Protein AF-A0A147EUK7-F1 (afdb_monomer_lite)

Secondary structure (DSSP, 8-state):
-PPP----EE---S-HHHHHHHHHHH-----SSS----EEEETTTEEEE--SSHHHHHHHHHHHHHHHHHHHHT-

Structure (mmCIF, N/CA/C/O backbone):
data_AF-A0A147EUK7-F1
#
_entry.id   AF-A0A147EUK7-F1
#
loop_
_atom_site.group_PDB
_atom_site.id
_atom_site.type_symbol
_atom_site.label_atom_id
_atom_site.label_alt_id
_atom_site.label_comp_id
_atom_site.label_asym_id
_atom_site.label_entity_id
_atom_site.label_seq_id
_atom_site.pdbx_PDB_ins_code
_atom_site.Cartn_x
_atom_site.Cartn_y
_atom_site.Cartn_z
_atom_site.occupancy
_atom_site.B_iso_or_equiv
_atom_site.auth_seq_id
_atom_site.auth_comp_id
_atom_site.auth_asym_id
_atom_site.auth_atom_id
_atom_site.pdbx_PDB_model_num
ATOM 1 N N . GLU A 1 1 ? -19.386 13.572 10.400 1.00 58.31 1 GLU A N 1
ATOM 2 C CA . GLU A 1 1 ? -19.474 12.522 9.363 1.00 58.31 1 GLU A CA 1
ATOM 3 C C . GLU A 1 1 ? -18.324 11.547 9.549 1.00 58.31 1 GLU A C 1
ATOM 5 O O . GLU A 1 1 ? -17.304 11.950 10.098 1.00 58.31 1 GLU A O 1
ATOM 10 N N . ALA A 1 2 ? -18.490 10.278 9.175 1.00 68.12 2 ALA A N 1
ATOM 11 C CA . ALA A 1 2 ? -17.382 9.327 9.205 1.00 68.12 2 ALA A CA 1
ATOM 12 C C . ALA A 1 2 ? -16.425 9.631 8.043 1.00 68.12 2 ALA A C 1
ATOM 14 O O . ALA A 1 2 ? -16.868 9.781 6.905 1.00 68.12 2 ALA A O 1
A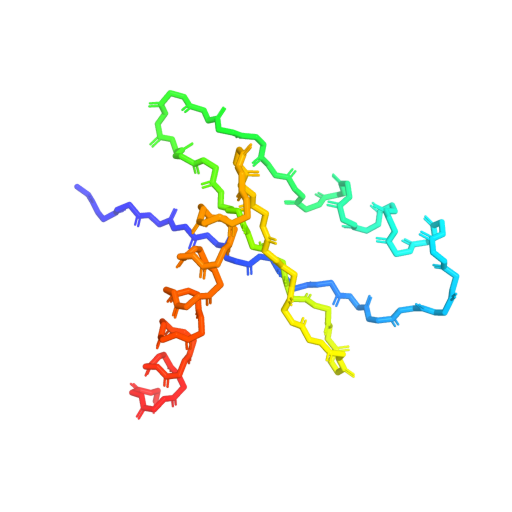TOM 15 N N . ILE A 1 3 ? -15.128 9.738 8.331 1.00 69.44 3 ILE A N 1
ATOM 16 C C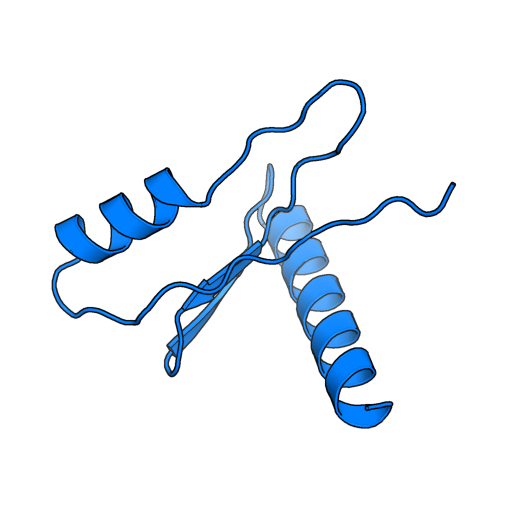A . ILE A 1 3 ? -14.098 9.864 7.297 1.00 69.44 3 ILE A CA 1
ATOM 17 C C . ILE A 1 3 ? -13.947 8.489 6.644 1.00 69.44 3 ILE A C 1
ATOM 19 O O . ILE A 1 3 ? -13.563 7.529 7.311 1.00 69.44 3 ILE A O 1
ATOM 23 N N . ASN A 1 4 ? -14.254 8.400 5.351 1.00 76.62 4 ASN A N 1
ATOM 24 C CA . ASN A 1 4 ? -14.057 7.185 4.568 1.00 76.62 4 ASN A CA 1
ATOM 25 C C . ASN A 1 4 ? -12.702 7.249 3.861 1.00 76.62 4 ASN A C 1
ATOM 27 O O . ASN A 1 4 ? -12.424 8.195 3.128 1.00 76.62 4 ASN A O 1
ATOM 31 N N . PHE A 1 5 ? -11.885 6.218 4.048 1.00 82.62 5 PHE A N 1
ATOM 32 C CA . PHE A 1 5 ? -10.630 6.023 3.329 1.00 82.62 5 PHE A CA 1
ATOM 33 C C . PHE A 1 5 ? -10.667 4.683 2.593 1.00 82.62 5 PHE A C 1
ATOM 35 O O . PHE A 1 5 ? -11.320 3.736 3.030 1.00 82.62 5 PHE A O 1
ATOM 42 N N . THR A 1 6 ? -9.980 4.610 1.454 1.00 90.69 6 THR A N 1
ATOM 43 C CA . THR A 1 6 ? -9.914 3.402 0.622 1.00 90.69 6 THR A CA 1
ATOM 44 C C . THR A 1 6 ? -8.465 2.966 0.502 1.00 90.69 6 THR A C 1
ATOM 46 O O . THR A 1 6 ? -7.627 3.758 0.083 1.00 90.69 6 THR A O 1
ATOM 49 N N . ILE A 1 7 ? -8.180 1.708 0.842 1.00 93.69 7 ILE A N 1
ATOM 50 C CA . ILE A 1 7 ? -6.902 1.072 0.510 1.00 93.69 7 ILE A CA 1
ATOM 51 C C . ILE A 1 7 ? -7.054 0.481 -0.902 1.00 93.69 7 ILE A C 1
ATOM 53 O O . ILE A 1 7 ? -7.873 -0.428 -1.076 1.00 93.69 7 ILE A O 1
ATOM 57 N N . PRO A 1 8 ? -6.341 0.995 -1.920 1.00 95.00 8 PRO A N 1
ATOM 58 C CA . PRO A 1 8 ? -6.480 0.518 -3.289 1.00 95.00 8 PRO A CA 1
ATOM 59 C C . PRO A 1 8 ? -5.975 -0.920 -3.446 1.00 95.00 8 PRO A C 1
ATOM 61 O O . PRO A 1 8 ? -4.982 -1.324 -2.837 1.00 95.00 8 PRO A O 1
ATOM 64 N N . VAL A 1 9 ? -6.651 -1.676 -4.313 1.00 96.94 9 VAL A N 1
ATOM 65 C CA . VAL A 1 9 ? -6.230 -3.009 -4.753 1.00 96.94 9 VAL A CA 1
ATOM 66 C C . VAL A 1 9 ? -6.027 -2.974 -6.262 1.00 96.94 9 VAL A C 1
ATOM 68 O O . VAL A 1 9 ? -6.985 -2.736 -6.997 1.00 96.94 9 VAL A O 1
ATOM 71 N N . ILE A 1 10 ? -4.807 -3.237 -6.726 1.00 98.12 10 ILE A N 1
ATOM 72 C CA . ILE A 1 10 ? -4.495 -3.387 -8.153 1.00 98.12 10 ILE A CA 1
ATOM 73 C C . ILE A 1 10 ? -4.252 -4.854 -8.502 1.00 98.12 10 ILE A C 1
ATOM 75 O O . ILE A 1 10 ? -4.009 -5.697 -7.635 1.00 98.12 10 ILE A O 1
ATOM 79 N N . ARG A 1 11 ? -4.348 -5.187 -9.790 1.00 98.19 11 ARG A N 1
ATOM 80 C CA . ARG A 1 11 ? -4.061 -6.540 -10.282 1.00 98.19 11 ARG A CA 1
ATOM 81 C C . ARG A 1 11 ? -2.542 -6.753 -10.282 1.00 98.19 11 ARG A C 1
ATOM 83 O O . ARG A 1 11 ? -1.802 -5.833 -10.598 1.00 98.19 11 ARG A O 1
ATOM 90 N N . ASN A 1 12 ? -2.095 -7.964 -9.964 1.00 98.00 12 ASN A N 1
ATOM 91 C CA . ASN A 1 12 ? -0.687 -8.350 -10.086 1.00 98.00 12 ASN A CA 1
ATOM 92 C C . ASN A 1 12 ? -0.316 -8.551 -11.556 1.00 98.00 12 ASN A C 1
ATOM 94 O O . ASN A 1 12 ? -1.023 -9.272 -12.273 1.00 98.00 12 ASN A O 1
ATOM 98 N N . HIS A 1 13 ? 0.781 -7.936 -11.992 1.00 98.12 13 HIS A N 1
ATOM 99 C CA . HIS A 1 13 ? 1.303 -8.087 -13.341 1.00 98.12 13 HIS A CA 1
ATOM 100 C C . HIS A 1 13 ? 2.819 -8.304 -13.323 1.00 98.12 13 HIS A C 1
ATOM 102 O O . HIS A 1 13 ? 3.529 -7.844 -12.444 1.00 98.12 13 HIS A O 1
ATOM 108 N N . GLN A 1 14 ? 3.346 -9.035 -14.306 1.00 97.38 14 GLN A N 1
ATOM 109 C CA . GLN A 1 14 ? 4.796 -9.276 -14.383 1.00 97.38 14 GLN A CA 1
ATOM 110 C C . GLN A 1 14 ? 5.549 -8.133 -15.078 1.00 97.38 14 GLN A C 1
ATOM 112 O O . GLN A 1 14 ? 6.740 -7.943 -14.855 1.00 97.38 14 GLN A O 1
ATOM 117 N N . ASP A 1 15 ? 4.854 -7.361 -15.914 1.00 98.12 15 ASP A N 1
ATOM 118 C CA . ASP A 1 15 ? 5.369 -6.108 -16.469 1.00 98.12 15 ASP A CA 1
ATOM 119 C C . ASP A 1 15 ? 5.140 -4.960 -15.478 1.00 98.12 15 ASP A C 1
ATOM 121 O O . ASP A 1 15 ? 3.996 -4.572 -15.220 1.00 98.12 15 ASP A O 1
ATOM 125 N N . MET A 1 16 ? 6.238 -4.412 -14.959 1.00 96.12 16 MET A N 1
ATOM 126 C CA . MET A 1 16 ? 6.237 -3.321 -13.985 1.00 96.12 16 MET A CA 1
ATOM 127 C C . MET A 1 16 ? 5.777 -1.984 -14.562 1.00 96.12 16 MET A C 1
ATOM 129 O O . MET A 1 16 ? 5.292 -1.147 -13.810 1.00 96.12 16 MET A O 1
ATOM 133 N N . THR A 1 17 ? 5.880 -1.766 -15.875 1.00 98.25 17 THR A N 1
ATOM 134 C CA . THR A 1 17 ? 5.327 -0.559 -16.503 1.00 98.25 17 THR A CA 1
ATOM 135 C C . THR A 1 17 ? 3.801 -0.593 -16.484 1.00 98.25 17 THR A C 1
ATOM 137 O O . THR A 1 17 ? 3.167 0.424 -16.212 1.00 98.25 17 THR A O 1
ATOM 140 N N . VAL A 1 18 ? 3.207 -1.769 -16.707 1.00 98.31 18 VAL A N 1
ATOM 141 C CA . VAL A 1 18 ? 1.752 -1.960 -16.611 1.00 98.31 18 VAL A CA 1
ATOM 142 C C . VAL A 1 18 ? 1.277 -1.818 -15.164 1.00 98.31 18 VAL A C 1
ATOM 144 O O . VAL A 1 18 ? 0.308 -1.108 -14.907 1.00 98.31 18 VAL A O 1
ATOM 147 N N . GLU A 1 19 ? 1.962 -2.457 -14.213 1.00 97.62 19 GLU A N 1
ATOM 148 C CA . GLU A 1 19 ? 1.578 -2.388 -12.798 1.00 97.62 19 GLU A CA 1
ATOM 149 C C . GLU A 1 19 ? 1.698 -0.965 -12.232 1.00 97.62 19 GLU A C 1
ATOM 151 O O . GLU A 1 19 ? 0.789 -0.501 -11.542 1.00 97.62 19 GLU A O 1
ATOM 156 N N . ALA A 1 20 ? 2.769 -0.242 -12.583 1.00 96.94 20 ALA A N 1
ATOM 157 C CA . ALA A 1 20 ? 2.941 1.158 -12.202 1.00 96.94 20 ALA A CA 1
ATOM 158 C 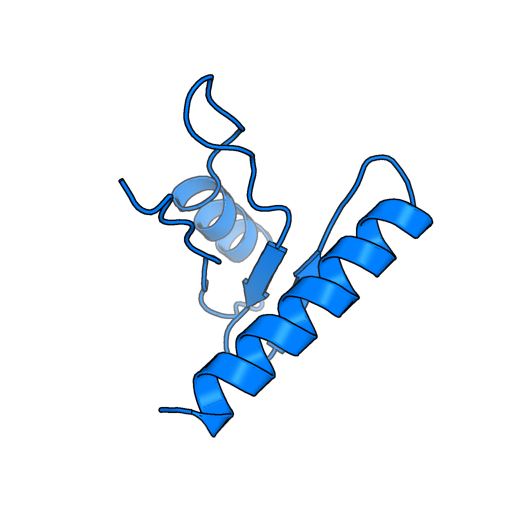C . ALA A 1 20 ? 1.827 2.051 -12.770 1.00 96.94 20 ALA A C 1
ATOM 160 O O . ALA A 1 20 ? 1.266 2.858 -12.035 1.00 96.94 20 ALA A O 1
ATOM 161 N N . ALA A 1 21 ? 1.437 1.856 -14.035 1.00 98.25 21 ALA A N 1
ATOM 162 C CA . ALA A 1 21 ? 0.334 2.611 -14.626 1.00 98.25 21 ALA A CA 1
ATOM 163 C C . ALA A 1 21 ? -0.993 2.383 -13.876 1.00 98.25 21 ALA A C 1
ATOM 165 O O . ALA A 1 21 ? -1.735 3.331 -13.626 1.00 98.25 21 ALA A O 1
ATOM 166 N N . TRP A 1 22 ? -1.280 1.149 -13.445 1.00 98.31 22 TRP A N 1
ATOM 167 C CA . TRP A 1 22 ? -2.467 0.869 -12.627 1.00 98.31 22 TRP A CA 1
ATOM 168 C C . TRP A 1 22 ? -2.398 1.495 -11.235 1.00 98.31 22 TRP A C 1
ATOM 170 O O . TRP A 1 22 ? -3.434 1.885 -10.698 1.00 98.31 22 TRP A O 1
ATOM 180 N N . PHE A 1 23 ? -1.207 1.604 -10.643 1.00 96.75 23 PHE A N 1
ATOM 181 C CA . PHE A 1 23 ? -1.031 2.363 -9.408 1.00 96.75 23 PHE A CA 1
ATOM 182 C C . PHE A 1 23 ? -1.338 3.852 -9.619 1.00 96.75 23 PHE A C 1
ATOM 184 O O . PHE A 1 23 ? -2.107 4.421 -8.843 1.00 96.75 23 PHE A O 1
ATOM 191 N N . ASP A 1 24 ? -0.826 4.459 -10.691 1.00 96.25 24 ASP A N 1
ATOM 192 C CA . ASP A 1 24 ? -1.067 5.872 -11.014 1.00 96.25 24 ASP A CA 1
ATOM 193 C C . ASP A 1 24 ? -2.565 6.182 -11.212 1.00 96.25 24 ASP A C 1
ATOM 195 O O . ASP A 1 24 ? -3.048 7.249 -10.828 1.00 96.25 24 ASP A O 1
ATOM 199 N N . GLU A 1 25 ? -3.343 5.233 -11.744 1.00 96.75 25 GLU A N 1
ATOM 200 C CA . GLU A 1 25 ? -4.797 5.371 -11.909 1.00 96.75 25 GLU A CA 1
ATOM 201 C C . GLU A 1 25 ? -5.559 5.457 -10.575 1.00 96.75 25 GLU A C 1
ATOM 203 O O . GLU A 1 25 ? -6.598 6.130 -10.490 1.00 96.75 25 GLU A O 1
ATOM 208 N N . VAL A 1 26 ? -5.066 4.801 -9.519 1.00 94.50 26 VAL A N 1
ATOM 209 C CA . VAL A 1 26 ? -5.777 4.656 -8.234 1.00 94.50 26 VAL A CA 1
ATOM 210 C C . VAL A 1 26 ? -5.184 5.487 -7.102 1.00 94.50 26 VAL A C 1
ATOM 212 O O . VAL A 1 26 ? -5.908 5.831 -6.168 1.00 94.50 26 VAL A O 1
ATOM 215 N N . TYR A 1 27 ? -3.902 5.842 -7.176 1.00 93.56 27 TYR A N 1
ATOM 216 C CA . TYR A 1 27 ? -3.241 6.653 -6.163 1.00 93.56 27 TYR A CA 1
ATOM 217 C C . TYR A 1 27 ? -3.854 8.055 -6.095 1.00 93.56 27 TYR A C 1
ATOM 219 O O . TYR A 1 27 ? -4.138 8.694 -7.113 1.00 93.56 27 TYR A O 1
ATOM 227 N N . ARG A 1 28 ? -4.086 8.546 -4.877 1.00 91.38 28 ARG A N 1
ATOM 228 C CA . ARG A 1 28 ? -4.604 9.891 -4.623 1.00 91.38 28 ARG A CA 1
ATOM 229 C C . ARG A 1 28 ? -3.713 10.564 -3.577 1.00 91.38 28 ARG A C 1
ATOM 231 O O . ARG A 1 28 ? -3.598 10.022 -2.477 1.00 91.38 28 ARG A O 1
ATOM 238 N N . PRO A 1 29 ? -3.091 11.716 -3.892 1.00 90.00 29 PRO A N 1
ATOM 239 C CA . PRO A 1 29 ? -2.350 12.476 -2.895 1.00 90.00 29 PRO A CA 1
ATOM 240 C C . PRO A 1 29 ? -3.303 13.037 -1.834 1.00 90.00 29 P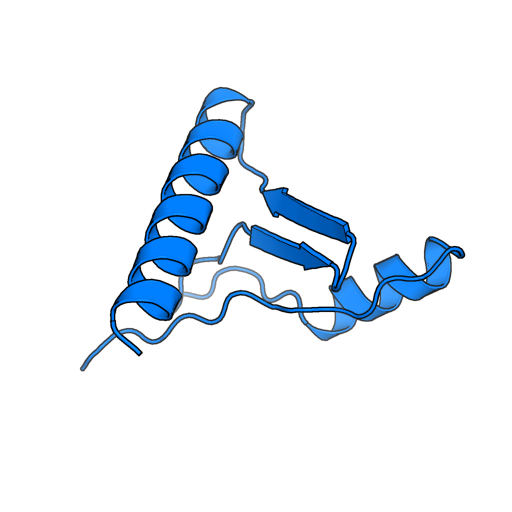RO A C 1
ATOM 242 O O . PRO A 1 29 ? -4.509 13.152 -2.068 1.00 90.00 29 PRO A O 1
ATOM 245 N N . ALA A 1 30 ? -2.752 13.422 -0.682 1.00 90.69 30 ALA A N 1
ATOM 246 C CA . ALA A 1 30 ? -3.520 14.088 0.365 1.00 90.69 30 ALA A CA 1
ATOM 247 C C . ALA A 1 30 ? -4.228 15.348 -0.168 1.00 90.69 30 ALA A C 1
ATOM 249 O O . ALA A 1 30 ? -3.634 16.148 -0.896 1.00 90.69 30 ALA A O 1
ATOM 250 N N . THR A 1 31 ? -5.478 15.547 0.246 1.00 89.19 31 THR A N 1
ATOM 251 C CA . THR A 1 31 ? -6.215 16.807 0.083 1.00 89.19 31 THR A CA 1
ATOM 252 C C . THR A 1 31 ? -6.348 17.511 1.435 1.00 89.19 31 THR A C 1
ATOM 254 O O . THR A 1 31 ? -5.848 17.026 2.452 1.00 89.19 31 THR A O 1
ATOM 257 N N . ALA A 1 32 ? -7.008 18.672 1.474 1.00 89.44 32 ALA A N 1
ATOM 258 C CA . ALA A 1 32 ? -7.286 19.354 2.739 1.00 89.44 32 ALA A CA 1
ATOM 259 C C . ALA A 1 32 ? -8.280 18.569 3.621 1.00 89.44 32 ALA A C 1
ATOM 261 O O . ALA A 1 32 ? -8.277 18.706 4.842 1.00 89.44 32 ALA A O 1
ATOM 262 N N . GLU A 1 33 ? -9.117 17.741 3.003 1.00 85.81 33 GLU A N 1
ATOM 263 C CA . GLU A 1 33 ? -10.204 16.999 3.634 1.00 85.81 33 GLU A CA 1
ATOM 264 C C . GLU A 1 33 ? -9.844 15.533 3.896 1.00 85.81 33 GLU A C 1
ATOM 266 O O . GLU A 1 33 ? -10.344 14.936 4.850 1.00 85.81 33 GLU A O 1
ATOM 271 N N . VAL A 1 34 ? -8.993 14.943 3.050 1.00 83.25 34 VAL A N 1
ATOM 272 C CA . VAL A 1 34 ? -8.669 13.514 3.086 1.00 83.25 34 VAL A CA 1
ATOM 273 C C . VAL A 1 34 ? -7.151 13.330 3.145 1.00 83.25 34 VAL A C 1
ATOM 275 O O . VAL A 1 34 ? -6.459 13.670 2.183 1.00 83.25 34 VAL A O 1
ATOM 278 N N . PRO A 1 35 ? -6.611 12.775 4.248 1.00 88.38 35 PRO A N 1
ATOM 279 C CA . PRO A 1 35 ? -5.206 12.394 4.316 1.00 88.38 35 PRO A CA 1
ATOM 280 C C . PRO A 1 35 ? -4.850 11.350 3.252 1.00 88.38 35 PRO A C 1
ATOM 282 O O . PRO A 1 35 ? -5.686 10.534 2.862 1.00 88.38 35 PRO A O 1
ATOM 285 N N . GLU A 1 36 ? -3.590 11.341 2.822 1.00 92.38 36 GLU A N 1
ATOM 286 C CA . GLU A 1 36 ? -3.059 10.272 1.973 1.00 92.38 36 GLU A CA 1
ATOM 287 C C . GLU A 1 36 ? -3.241 8.907 2.657 1.00 92.38 36 GLU A C 1
ATOM 289 O O . GLU A 1 36 ? -3.101 8.785 3.877 1.00 92.38 36 GLU A O 1
ATOM 294 N N . VAL A 1 37 ? -3.523 7.873 1.863 1.00 94.62 37 VAL A N 1
ATOM 295 C CA . VAL A 1 37 ? -3.521 6.477 2.314 1.00 94.62 37 VAL A CA 1
ATOM 296 C C . VAL A 1 37 ? -2.204 5.836 1.867 1.00 94.62 37 VAL A C 1
ATOM 298 O O . VAL A 1 37 ? -2.081 5.480 0.694 1.00 94.62 37 VAL A O 1
ATOM 301 N N . PRO A 1 38 ? -1.211 5.673 2.765 1.00 96.44 38 PRO A N 1
ATOM 302 C CA . PRO A 1 38 ? 0.136 5.240 2.400 1.00 96.44 38 PRO A CA 1
ATOM 303 C C . PRO A 1 38 ? 0.255 3.709 2.281 1.00 96.44 38 PRO A C 1
ATOM 305 O O . PRO A 1 38 ? 1.154 3.094 2.863 1.00 96.44 38 PRO A O 1
ATOM 308 N N . ALA A 1 39 ? -0.701 3.086 1.590 1.00 97.38 39 ALA A N 1
ATOM 309 C CA . ALA A 1 39 ? -0.784 1.644 1.410 1.00 97.38 39 ALA A CA 1
ATOM 310 C C . ALA A 1 39 ? -1.418 1.262 0.064 1.00 97.38 39 ALA A C 1
ATOM 312 O O . ALA A 1 39 ? -2.334 1.922 -0.420 1.00 97.38 39 ALA A O 1
ATOM 313 N N . LEU A 1 40 ? -0.965 0.145 -0.501 1.00 97.81 40 LEU A N 1
ATOM 314 C CA . LEU A 1 40 ? -1.465 -0.473 -1.727 1.00 97.81 40 LEU A CA 1
ATOM 315 C C . LEU A 1 40 ? -1.490 -1.991 -1.548 1.00 97.81 40 LEU A C 1
ATOM 317 O O . LEU A 1 40 ? -0.569 -2.567 -0.969 1.00 97.81 40 LEU A O 1
ATOM 321 N N . ILE A 1 41 ? -2.510 -2.652 -2.090 1.00 97.88 41 ILE A N 1
ATOM 322 C CA . ILE A 1 41 ? -2.544 -4.111 -2.204 1.00 97.88 41 ILE A CA 1
ATOM 323 C C . ILE A 1 41 ? -2.366 -4.494 -3.669 1.00 97.88 41 ILE A C 1
ATOM 325 O O . ILE A 1 41 ? -3.135 -4.076 -4.533 1.00 97.88 41 ILE A O 1
ATOM 329 N N . VAL A 1 42 ? -1.393 -5.355 -3.939 1.00 98.19 42 VAL A N 1
ATOM 330 C CA . VAL A 1 42 ? -1.248 -6.022 -5.232 1.00 98.19 42 VAL A CA 1
ATOM 331 C C . VAL A 1 42 ? -1.882 -7.407 -5.102 1.00 98.19 42 VAL A C 1
ATOM 333 O O . VAL A 1 42 ? -1.455 -8.236 -4.290 1.00 98.19 42 VAL A O 1
ATOM 336 N N . ALA A 1 43 ? -2.964 -7.646 -5.845 1.00 98.00 43 ALA A N 1
ATOM 337 C CA . ALA A 1 43 ? -3.801 -8.836 -5.699 1.00 98.00 43 ALA A CA 1
ATOM 338 C C . ALA A 1 43 ? -2.998 -10.129 -5.904 1.00 98.00 43 ALA A C 1
ATOM 340 O O . ALA A 1 43 ? -2.309 -10.281 -6.904 1.00 98.00 43 ALA A O 1
ATOM 341 N N . SER A 1 44 ? -3.100 -11.087 -4.977 1.00 96.56 44 SER A N 1
ATOM 342 C CA . SER A 1 44 ? -2.303 -12.329 -5.010 1.00 96.56 44 SER A CA 1
ATOM 343 C C . SER A 1 44 ? -0.780 -12.111 -4.946 1.00 96.56 44 SER A C 1
ATOM 345 O O . SER A 1 44 ? -0.025 -12.980 -5.376 1.00 96.56 44 SER A O 1
ATOM 347 N N . HIS A 1 45 ? -0.326 -10.974 -4.409 1.00 96.81 45 HIS A N 1
ATOM 348 C CA . HIS A 1 45 ? 1.088 -10.671 -4.182 1.00 96.81 45 HIS A CA 1
ATOM 349 C C . HIS A 1 45 ? 1.320 -10.221 -2.736 1.00 96.81 45 HIS A C 1
ATOM 351 O O . HIS A 1 45 ? 1.958 -10.939 -1.969 1.00 96.81 45 HIS A O 1
ATOM 357 N N . GLY A 1 46 ? 0.804 -9.057 -2.332 1.00 96.56 46 GLY A N 1
ATOM 358 C CA . GLY A 1 46 ? 1.099 -8.517 -1.007 1.00 96.56 46 GLY A CA 1
ATOM 359 C C . GLY A 1 46 ? 0.712 -7.056 -0.810 1.00 96.56 46 GLY A C 1
ATOM 360 O O . GLY A 1 46 ? 0.022 -6.459 -1.637 1.00 96.56 46 GLY A O 1
ATOM 361 N N . ILE A 1 47 ? 1.153 -6.512 0.325 1.00 97.69 47 ILE A N 1
ATOM 362 C CA . ILE A 1 47 ? 0.929 -5.125 0.740 1.00 97.69 47 ILE A CA 1
ATOM 363 C C . ILE A 1 47 ? 2.216 -4.335 0.511 1.00 97.69 47 ILE A C 1
ATOM 365 O O . ILE A 1 47 ? 3.285 -4.746 0.961 1.00 97.69 47 ILE A O 1
ATOM 369 N N . TYR A 1 48 ? 2.086 -3.177 -0.124 1.00 97.81 48 TYR A N 1
ATOM 370 C CA . TYR A 1 48 ? 3.111 -2.144 -0.169 1.00 97.81 48 TYR A CA 1
ATOM 371 C C . TYR A 1 48 ? 2.674 -0.993 0.732 1.00 97.81 48 TYR A C 1
ATOM 373 O O . TYR A 1 48 ? 1.522 -0.571 0.678 1.00 97.81 48 TYR A O 1
ATOM 381 N N . ALA A 1 49 ? 3.586 -0.488 1.557 1.00 98.12 49 ALA A N 1
ATOM 382 C CA . ALA A 1 49 ? 3.362 0.680 2.399 1.00 98.12 49 ALA A CA 1
ATOM 383 C C . ALA A 1 49 ? 4.604 1.570 2.376 1.00 98.12 49 ALA A C 1
ATOM 385 O O . ALA A 1 49 ? 5.730 1.077 2.273 1.00 98.12 49 ALA A O 1
ATOM 386 N N . TRP A 1 50 ? 4.401 2.878 2.472 1.00 98.06 50 TRP A N 1
ATOM 387 C CA . TRP A 1 50 ? 5.476 3.866 2.385 1.00 98.06 50 TRP A CA 1
ATOM 388 C C . TRP A 1 50 ? 5.352 4.913 3.483 1.00 98.06 50 TRP A C 1
ATOM 390 O O . TRP A 1 50 ? 4.355 4.986 4.189 1.00 98.06 50 TRP A O 1
ATOM 400 N N . GLY A 1 51 ? 6.392 5.712 3.673 1.00 97.12 51 GLY A N 1
ATOM 401 C CA . GLY A 1 51 ? 6.415 6.794 4.647 1.00 97.12 51 GLY A CA 1
ATOM 402 C C . GLY A 1 51 ? 7.673 7.633 4.478 1.00 97.12 51 GLY A C 1
ATOM 403 O O . GLY A 1 51 ? 8.570 7.265 3.722 1.00 97.12 51 GLY A O 1
ATOM 404 N N . ALA A 1 52 ? 7.745 8.752 5.199 1.00 97.38 52 ALA A N 1
ATOM 405 C CA . ALA A 1 52 ? 8.896 9.657 5.147 1.00 97.38 52 ALA A CA 1
ATOM 406 C C . ALA A 1 52 ? 10.219 8.989 5.574 1.00 97.38 52 ALA A C 1
ATOM 408 O O . ALA A 1 52 ? 11.296 9.438 5.194 1.00 97.38 52 ALA A O 1
ATOM 409 N N . ASP A 1 53 ? 10.133 7.911 6.356 1.00 98.50 53 ASP A N 1
ATOM 410 C CA . ASP A 1 53 ? 11.253 7.077 6.763 1.00 98.50 53 ASP A CA 1
ATOM 411 C C . ASP A 1 53 ? 10.803 5.615 6.957 1.00 98.50 53 ASP A C 1
ATOM 413 O O . ASP A 1 53 ? 9.613 5.282 6.899 1.00 98.50 53 ASP A O 1
ATOM 417 N N . VAL A 1 54 ? 11.768 4.728 7.210 1.00 98.44 54 VAL A N 1
ATOM 418 C CA . VAL A 1 54 ? 11.519 3.291 7.417 1.00 98.44 54 VAL A CA 1
ATOM 419 C C . VAL A 1 54 ? 10.621 3.030 8.632 1.00 98.44 54 VAL A C 1
ATOM 421 O O . VAL A 1 54 ? 9.810 2.104 8.608 1.00 98.44 54 VAL A O 1
ATOM 424 N N . ALA A 1 55 ? 10.722 3.835 9.693 1.00 98.62 55 ALA A N 1
ATOM 425 C CA . ALA A 1 55 ? 9.891 3.662 10.880 1.00 98.62 55 ALA A CA 1
ATOM 426 C C . ALA A 1 55 ? 8.431 4.054 10.603 1.00 98.62 55 ALA A C 1
ATOM 428 O O . ALA A 1 55 ? 7.517 3.380 11.075 1.00 98.62 55 ALA A O 1
ATOM 429 N N . ALA A 1 56 ? 8.198 5.105 9.817 1.00 98.31 56 ALA A N 1
ATOM 430 C CA . ALA A 1 56 ? 6.8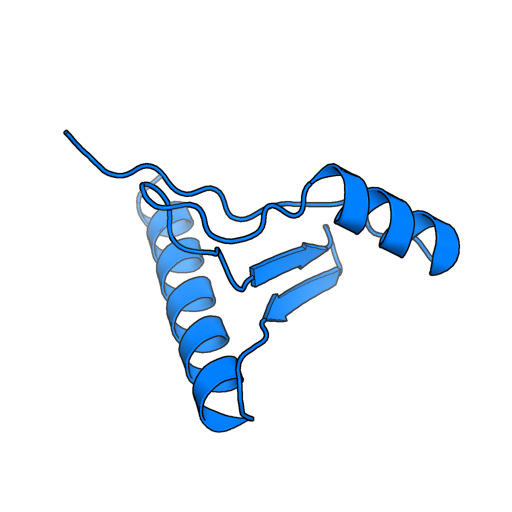81 5.513 9.350 1.00 98.31 56 ALA A CA 1
ATOM 431 C C . ALA A 1 56 ? 6.274 4.460 8.418 1.00 98.31 56 ALA A C 1
ATOM 433 O O . ALA A 1 56 ? 5.161 4.009 8.678 1.00 98.31 56 ALA A O 1
ATOM 434 N N . ALA A 1 57 ? 7.025 3.998 7.413 1.00 98.50 57 ALA A N 1
ATOM 435 C CA . ALA A 1 57 ? 6.578 2.939 6.508 1.00 98.50 57 ALA A CA 1
ATOM 436 C C . ALA A 1 57 ? 6.197 1.658 7.271 1.00 98.50 57 ALA A C 1
ATOM 438 O O . ALA A 1 57 ? 5.143 1.073 7.023 1.00 98.50 57 ALA A O 1
ATOM 439 N N . ARG A 1 58 ? 7.001 1.266 8.270 1.00 98.56 58 ARG A N 1
ATOM 440 C CA . ARG A 1 58 ? 6.694 0.126 9.142 1.00 98.56 58 ARG A CA 1
ATOM 441 C C . ARG A 1 58 ? 5.391 0.322 9.920 1.00 98.56 58 ARG A C 1
ATOM 443 O O . ARG A 1 58 ? 4.567 -0.584 9.938 1.00 98.56 58 ARG A O 1
ATOM 450 N N . ARG A 1 59 ? 5.185 1.487 10.544 1.00 98.38 59 ARG A N 1
ATOM 451 C CA . ARG A 1 59 ? 3.935 1.777 11.270 1.00 98.38 59 ARG A CA 1
ATOM 452 C C . ARG A 1 59 ? 2.721 1.718 10.344 1.00 98.38 59 ARG A C 1
ATOM 454 O O . ARG A 1 59 ? 1.709 1.132 10.714 1.00 98.38 59 ARG A O 1
ATOM 461 N N . HIS A 1 60 ? 2.819 2.294 9.146 1.00 97.88 60 HIS A N 1
ATOM 462 C CA . HIS A 1 60 ? 1.737 2.250 8.160 1.00 97.88 60 HIS A CA 1
ATOM 463 C C . HIS A 1 60 ? 1.416 0.814 7.730 1.00 97.88 60 HIS A C 1
ATOM 4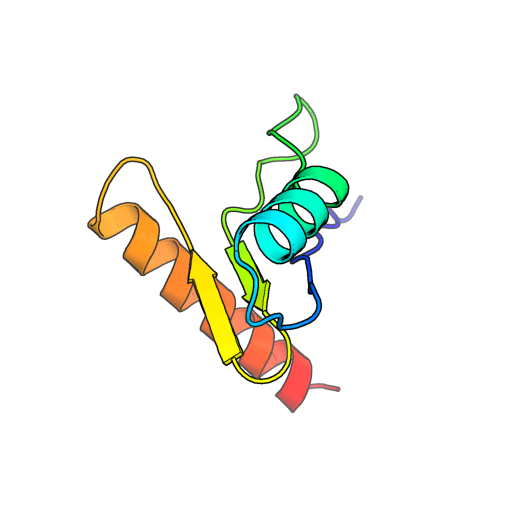65 O O . HIS A 1 60 ? 0.241 0.454 7.648 1.00 97.88 60 HIS A O 1
ATOM 471 N N . LEU A 1 61 ? 2.440 -0.023 7.534 1.00 98.31 61 LEU A N 1
ATOM 472 C CA . LEU A 1 61 ? 2.269 -1.445 7.240 1.00 98.31 61 LEU A CA 1
ATOM 473 C C . LEU A 1 61 ? 1.544 -2.183 8.375 1.00 98.31 61 LEU A C 1
ATOM 475 O O . LEU A 1 61 ? 0.552 -2.860 8.115 1.00 98.31 61 LEU A O 1
ATOM 479 N N . GLU A 1 62 ? 2.002 -2.027 9.621 1.00 98.50 62 GLU A N 1
ATOM 480 C CA . GLU A 1 62 ? 1.419 -2.692 10.799 1.00 98.50 62 GLU A CA 1
ATOM 481 C C . GLU A 1 62 ? -0.054 -2.297 11.008 1.00 98.50 62 GLU A C 1
ATOM 483 O O . GLU A 1 62 ? -0.908 -3.156 11.234 1.00 98.50 62 GLU A O 1
ATOM 488 N N . ILE A 1 63 ? -0.379 -1.006 10.871 1.00 96.88 63 ILE A N 1
ATOM 489 C CA . ILE A 1 63 ? -1.758 -0.505 10.978 1.00 96.88 63 ILE A CA 1
ATOM 490 C C . ILE A 1 63 ? -2.632 -1.069 9.853 1.00 96.88 63 ILE A C 1
ATOM 492 O O . ILE A 1 63 ? -3.742 -1.536 10.111 1.00 96.88 63 ILE A O 1
ATOM 496 N N . THR A 1 64 ? -2.137 -1.046 8.613 1.00 96.56 64 THR A N 1
ATOM 497 C CA . THR A 1 64 ? -2.863 -1.566 7.444 1.00 96.56 64 THR A CA 1
ATOM 498 C C . THR A 1 64 ? -3.164 -3.052 7.613 1.00 96.56 64 THR A C 1
ATOM 500 O O . THR A 1 64 ? -4.302 -3.481 7.431 1.00 96.56 64 THR A O 1
ATOM 503 N N . GLU A 1 65 ? -2.168 -3.842 8.015 1.00 97.44 65 GLU A N 1
ATOM 504 C CA . GLU A 1 65 ? -2.321 -5.273 8.268 1.00 97.44 65 GLU A CA 1
ATOM 505 C C . GLU A 1 65 ? -3.370 -5.545 9.355 1.00 97.44 65 GLU A C 1
ATOM 507 O O . GLU A 1 65 ? -4.257 -6.380 9.158 1.00 97.44 65 GLU A O 1
ATOM 512 N N . TRP A 1 66 ? -3.324 -4.801 10.464 1.00 97.75 66 TRP A N 1
ATOM 513 C CA . TRP A 1 66 ? -4.301 -4.939 11.539 1.00 97.75 66 TRP A CA 1
ATOM 514 C C . TRP A 1 66 ? -5.726 -4.615 11.073 1.00 97.75 66 TRP A C 1
ATOM 516 O O . TRP A 1 66 ? -6.638 -5.409 11.307 1.00 97.75 66 TRP A O 1
ATOM 526 N N . LEU A 1 67 ? -5.918 -3.490 10.371 1.00 94.88 67 LEU A N 1
ATOM 527 C CA . LEU A 1 67 ? -7.228 -3.069 9.859 1.00 94.88 67 LEU A CA 1
ATOM 528 C C . LEU A 1 67 ? -7.813 -4.097 8.889 1.00 94.88 67 LEU A C 1
ATOM 530 O O . LEU A 1 67 ? -8.994 -4.425 8.983 1.00 94.88 67 LEU A O 1
ATOM 534 N N . LEU A 1 68 ? -6.993 -4.634 7.982 1.00 94.81 68 LEU A N 1
ATOM 535 C CA . LEU A 1 68 ? -7.423 -5.659 7.031 1.00 94.81 68 LEU A CA 1
ATOM 536 C C . LEU A 1 68 ? -7.797 -6.964 7.740 1.00 94.81 68 LEU A C 1
ATOM 538 O O . LEU A 1 68 ? -8.832 -7.552 7.428 1.00 94.81 68 LEU A O 1
ATOM 542 N N . ARG A 1 69 ? -6.999 -7.407 8.721 1.00 96.56 69 ARG A N 1
ATOM 543 C CA . ARG A 1 69 ? -7.319 -8.595 9.528 1.00 96.56 69 ARG A CA 1
ATOM 544 C C . ARG A 1 69 ? -8.614 -8.416 10.305 1.00 96.56 69 ARG A C 1
ATOM 546 O O . ARG A 1 69 ? -9.442 -9.323 10.296 1.00 96.56 69 ARG A O 1
ATOM 553 N N . PHE A 1 70 ? -8.802 -7.259 10.934 1.00 96.69 70 PHE A N 1
ATOM 554 C CA . PHE A 1 70 ? -10.041 -6.925 11.626 1.00 96.69 70 PHE A CA 1
ATOM 555 C C . PHE A 1 70 ? -11.230 -6.958 10.661 1.00 96.69 70 PHE A C 1
ATOM 557 O O . PHE A 1 70 ? -12.178 -7.699 10.898 1.00 96.69 70 PHE A O 1
ATOM 564 N N . ALA A 1 71 ? -11.136 -6.254 9.529 1.00 93.25 71 ALA A N 1
ATOM 565 C CA . ALA A 1 71 ? -12.200 -6.181 8.532 1.00 93.25 71 ALA A CA 1
ATOM 566 C C . ALA A 1 71 ? -12.596 -7.552 7.962 1.00 93.25 71 ALA A C 1
ATOM 568 O O . ALA A 1 71 ? -13.769 -7.766 7.676 1.00 93.25 71 ALA A O 1
ATOM 569 N N . VAL A 1 72 ? -11.645 -8.479 7.795 1.00 94.81 72 VAL A N 1
ATOM 570 C CA . VAL A 1 72 ? -11.928 -9.864 7.380 1.00 94.81 72 VAL A CA 1
ATOM 571 C C . VAL A 1 72 ? -12.563 -10.672 8.513 1.00 94.81 72 VAL A C 1
ATOM 573 O O . VAL A 1 72 ? -13.492 -11.433 8.263 1.00 94.81 72 VAL A O 1
ATOM 576 N N . ALA A 1 73 ? -12.079 -10.520 9.747 1.00 97.62 73 ALA A N 1
ATOM 577 C CA . ALA A 1 73 ? -12.557 -11.283 10.900 1.00 97.62 73 ALA A CA 1
ATOM 578 C C . ALA A 1 73 ? -13.957 -10.866 11.380 1.00 97.62 73 ALA A C 1
ATOM 580 O O . ALA A 1 73 ? -14.652 -11.675 11.990 1.00 97.62 73 ALA A O 1
ATOM 581 N N . THR A 1 74 ? -14.363 -9.619 11.135 1.00 96.38 74 THR A N 1
ATOM 582 C CA . THR A 1 74 ? -15.668 -9.077 11.549 1.00 96.38 74 THR A CA 1
ATOM 583 C C . THR A 1 74 ? -16.668 -8.953 10.402 1.00 96.38 74 THR A C 1
ATOM 585 O O . THR A 1 74 ? -17.644 -8.212 10.531 1.00 96.38 74 THR A O 1
ATOM 588 N N . ARG A 1 75 ? -16.390 -9.591 9.263 1.00 76.62 75 ARG A N 1
ATOM 589 C CA . ARG A 1 75 ? -17.265 -9.565 8.091 1.00 76.62 75 ARG A CA 1
ATOM 590 C C . ARG A 1 75 ? -18.397 -10.577 8.182 1.00 76.62 75 ARG A C 1
ATOM 592 O O . ARG A 1 75 ? -18.179 -11.657 8.771 1.00 76.62 75 ARG A O 1
#

Organism: Microbacterium testaceum (NCBI:txid2033)

Foldseek 3Di:
DDQDDDAEEDEDDPDPVVRVVRCVVPFDDDDPRGHGLQWHHHPPPGIFGDDPDPVGRVVSRVVVVVVVVVVVVVD

pLDDT: mean 94.03, std 7.54, range [58.31, 98.62]

InterPro domains:
  IPR001303 Class II aldolase/adducin N-terminal [PF00596] (6-71)
  IPR036409 Class II aldolase/adducin N-terminal domain superfamily [G3DSA:3.40.225.10] (2-75)
  IPR036409 Class II aldolase/adducin N-terminal domain superfamily [SSF53639] (6-74)

Radius of gyration: 13.23 Å; chains: 1; bounding box: 31×32×28 Å

Sequence (75 aa):
EAINFTIPVIRNHQDMTVEAAWFDEVYRPATAEVPEVPALIVASHGIYAWGADVAAARRHLEITEWLLRFAVATR